Protein AF-A0A2M9MZV7-F1 (afdb_monomer)

Solvent-accessible surface area (backbone atoms only — not comparable to full-atom values): 3963 Å² total; per-residue (Å²): 119,72,63,65,56,56,51,50,52,51,51,51,54,50,30,40,74,70,68,76,36,60,77,84,50,52,62,55,52,54,50,50,54,53,49,51,62,65,47,45,60,61,50,48,53,63,76,60,55,72,90,79,85,86,85,91,78,89,80,75,94,122

pLDDT: mean 83.4, std 14.97, range [52.31, 95.06]

Mean predicted aligned error: 9.78 Å

Structure (mmCIF, N/CA/C/O backbone):
data_AF-A0A2M9MZV7-F1
#
_entry.id   AF-A0A2M9MZV7-F1
#
loop_
_atom_site.group_PDB
_atom_site.id
_atom_site.type_symbol
_atom_site.label_atom_id
_atom_site.label_alt_id
_atom_site.label_comp_id
_atom_site.label_asym_id
_atom_site.label_entity_id
_atom_site.label_seq_id
_atom_site.pdbx_PDB_ins_code
_atom_site.Cartn_x
_atom_site.Cartn_y
_atom_site.Cartn_z
_atom_site.occupancy
_atom_site.B_iso_or_equiv
_atom_site.auth_seq_id
_atom_site.auth_comp_id
_atom_site.auth_asym_id
_atom_site.auth_atom_id
_atom_site.pdbx_PDB_model_num
ATOM 1 N N . MET A 1 1 ? 0.549 -4.321 12.276 1.00 60.25 1 MET A N 1
ATOM 2 C CA . MET A 1 1 ? 0.570 -4.686 10.838 1.00 60.25 1 MET A CA 1
ATOM 3 C C . MET A 1 1 ? 1.841 -4.170 10.150 1.00 60.25 1 MET A C 1
ATOM 5 O O . MET A 1 1 ? 1.769 -3.729 9.012 1.00 60.25 1 MET A O 1
ATOM 9 N N . VAL A 1 2 ? 3.011 -4.251 10.801 1.00 55.12 2 VAL A N 1
ATOM 10 C CA . VAL A 1 2 ? 4.274 -3.699 10.257 1.00 55.12 2 VAL A CA 1
ATOM 11 C C . VAL A 1 2 ? 4.647 -4.356 8.916 1.00 55.12 2 VAL A C 1
ATOM 13 O O . VAL A 1 2 ? 4.980 -3.670 7.957 1.00 55.12 2 VAL A O 1
ATOM 16 N N . SER A 1 3 ? 4.383 -5.659 8.785 1.00 74.62 3 SER A N 1
ATOM 17 C CA . SER A 1 3 ? 4.638 -6.433 7.565 1.00 74.62 3 SER A CA 1
ATOM 18 C C . SER A 1 3 ? 3.867 -5.965 6.315 1.00 74.62 3 SER A C 1
ATOM 20 O O . SER A 1 3 ? 4.352 -6.178 5.211 1.00 74.62 3 SER A O 1
ATOM 22 N N . ARG A 1 4 ? 2.713 -5.280 6.420 1.00 81.31 4 ARG A N 1
ATOM 23 C CA . ARG A 1 4 ? 1.975 -4.839 5.211 1.00 81.31 4 ARG A CA 1
ATOM 24 C C . ARG A 1 4 ? 2.689 -3.721 4.447 1.00 81.31 4 ARG A C 1
ATOM 26 O O . ARG A 1 4 ? 2.534 -3.653 3.235 1.00 81.31 4 ARG A O 1
ATOM 33 N N . GLY A 1 5 ? 3.452 -2.874 5.140 1.00 85.75 5 GLY A N 1
ATOM 34 C CA . GLY A 1 5 ? 4.228 -1.799 4.520 1.00 85.75 5 GLY A CA 1
ATOM 35 C C . GLY A 1 5 ? 5.549 -2.305 3.946 1.00 85.75 5 GLY A C 1
ATOM 36 O O . GLY A 1 5 ? 5.807 -2.133 2.759 1.00 85.75 5 GLY A O 1
ATOM 37 N N . GLU A 1 6 ? 6.353 -2.992 4.763 1.00 90.25 6 GLU A N 1
ATOM 38 C CA . GLU A 1 6 ? 7.653 -3.531 4.333 1.00 90.25 6 GLU A CA 1
ATOM 39 C C . GLU A 1 6 ? 7.509 -4.520 3.177 1.00 90.25 6 GLU A C 1
ATOM 41 O O . GLU A 1 6 ? 8.195 -4.384 2.168 1.00 90.25 6 GLU A O 1
ATOM 46 N N . VAL A 1 7 ? 6.569 -5.470 3.264 1.00 92.25 7 VAL A N 1
ATOM 47 C CA . VAL A 1 7 ? 6.371 -6.460 2.195 1.00 92.25 7 VAL A CA 1
ATOM 48 C C . VAL A 1 7 ? 5.860 -5.798 0.916 1.00 92.25 7 VAL A C 1
ATOM 50 O O . VAL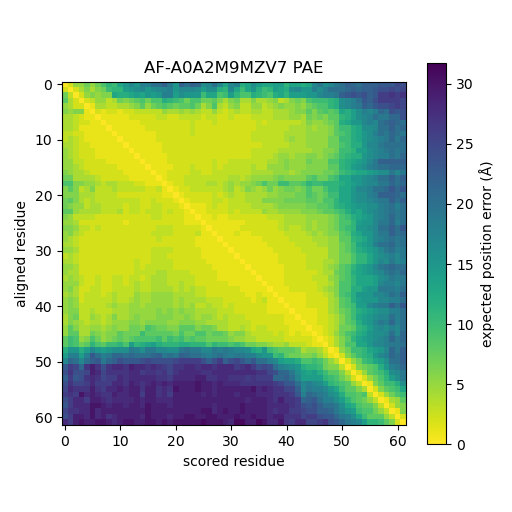 A 1 7 ? 6.298 -6.171 -0.167 1.00 92.25 7 VAL A O 1
ATOM 53 N N . ALA A 1 8 ? 4.997 -4.782 1.007 1.00 92.06 8 ALA A N 1
ATOM 54 C CA . ALA A 1 8 ? 4.541 -4.056 -0.178 1.00 92.06 8 ALA A CA 1
ATOM 55 C C . ALA A 1 8 ? 5.688 -3.313 -0.880 1.00 92.06 8 ALA A C 1
ATOM 57 O O . ALA A 1 8 ? 5.775 -3.346 -2.106 1.00 92.06 8 ALA A O 1
ATOM 58 N N . LEU A 1 9 ? 6.597 -2.698 -0.118 1.00 92.06 9 LEU A N 1
ATOM 59 C CA . LEU A 1 9 ? 7.784 -2.034 -0.666 1.00 92.06 9 LEU A CA 1
ATOM 60 C C . LEU A 1 9 ? 8.784 -3.035 -1.259 1.00 92.06 9 LEU A C 1
ATOM 62 O O . LEU A 1 9 ? 9.348 -2.786 -2.327 1.00 92.06 9 LEU A O 1
ATOM 66 N N . ILE A 1 10 ? 8.964 -4.194 -0.621 1.00 93.75 10 ILE A N 1
ATOM 67 C CA . ILE A 1 10 ? 9.783 -5.284 -1.165 1.00 93.75 10 ILE A CA 1
ATOM 68 C C . ILE A 1 10 ? 9.186 -5.771 -2.491 1.00 93.75 10 ILE A C 1
ATOM 70 O O . ILE A 1 10 ? 9.896 -5.839 -3.488 1.00 93.75 10 ILE A O 1
ATOM 74 N N . ILE A 1 11 ? 7.879 -6.030 -2.563 1.00 93.56 11 ILE A N 1
ATOM 75 C CA . ILE A 1 11 ? 7.223 -6.472 -3.804 1.00 93.56 11 ILE A CA 1
ATOM 76 C C . ILE A 1 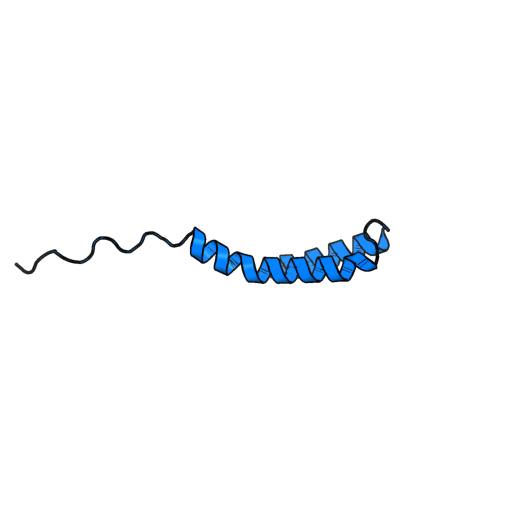11 ? 7.314 -5.398 -4.892 1.00 93.56 11 ILE A C 1
ATOM 78 O O . ILE A 1 11 ? 7.652 -5.722 -6.028 1.00 93.56 11 ILE A O 1
ATOM 82 N N . ALA A 1 12 ? 7.069 -4.127 -4.564 1.00 93.25 12 ALA A N 1
ATOM 83 C CA . ALA A 1 12 ? 7.144 -3.035 -5.532 1.00 93.25 12 ALA A CA 1
ATOM 84 C C . ALA A 1 12 ? 8.564 -2.859 -6.093 1.00 93.25 12 ALA A C 1
ATOM 86 O O . ALA A 1 12 ? 8.737 -2.711 -7.300 1.00 93.25 12 ALA A O 1
ATOM 87 N N . SER A 1 13 ? 9.586 -2.927 -5.235 1.00 93.38 13 SER A N 1
ATOM 88 C CA . SER A 1 13 ? 10.990 -2.823 -5.655 1.00 93.38 13 SER A CA 1
ATOM 89 C C . SER A 1 13 ? 11.459 -4.047 -6.445 1.00 93.38 13 SER A C 1
ATOM 91 O O . SER A 1 13 ? 12.210 -3.903 -7.409 1.00 93.38 13 SER A O 1
ATOM 93 N N . THR A 1 14 ? 10.995 -5.243 -6.084 1.00 94.38 14 THR A N 1
ATOM 94 C CA . THR A 1 14 ? 11.299 -6.475 -6.827 1.00 94.38 14 THR A CA 1
ATOM 95 C C . THR A 1 14 ? 10.591 -6.474 -8.184 1.00 94.38 14 THR A C 1
ATOM 97 O O . THR A 1 14 ? 11.198 -6.808 -9.195 1.00 94.38 14 THR A O 1
ATOM 100 N N . GLY A 1 15 ? 9.334 -6.023 -8.241 1.00 94.44 15 GLY A N 1
ATOM 101 C CA . GLY A 1 15 ? 8.565 -5.878 -9.478 1.00 94.44 15 GLY A CA 1
ATOM 102 C C . GLY A 1 15 ? 9.143 -4.824 -10.424 1.00 94.44 15 GLY A C 1
ATOM 103 O O . GLY A 1 15 ? 9.170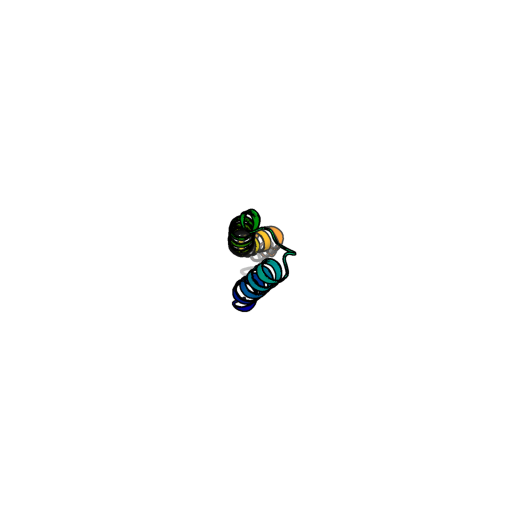 -5.047 -11.633 1.00 94.44 15 GLY A O 1
ATOM 104 N N . LEU A 1 16 ? 9.668 -3.721 -9.881 1.00 94.19 16 LEU A N 1
ATOM 105 C CA . LEU A 1 16 ? 10.371 -2.692 -10.651 1.00 94.19 16 LEU A CA 1
ATOM 106 C C . LEU A 1 16 ? 11.668 -3.241 -11.266 1.00 94.19 16 LEU A C 1
ATOM 108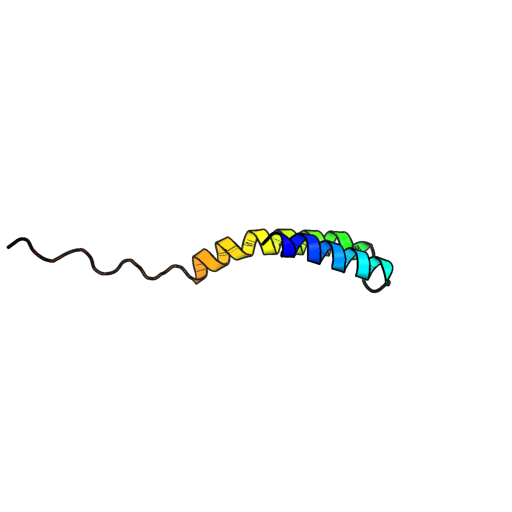 O O . LEU A 1 16 ? 11.917 -3.043 -12.451 1.00 94.19 16 LEU A O 1
ATOM 112 N N . GLN A 1 17 ? 12.464 -3.986 -10.490 1.00 94.00 17 GLN 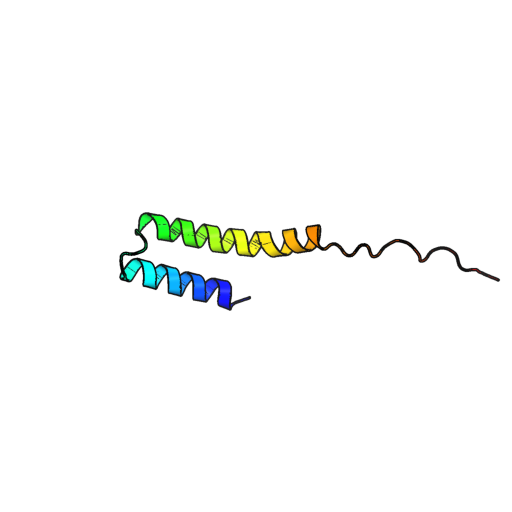A N 1
ATOM 113 C CA . GLN A 1 17 ? 13.693 -4.631 -10.978 1.00 94.00 17 GLN A CA 1
ATOM 114 C C . GLN A 1 17 ? 13.422 -5.738 -12.004 1.00 94.00 17 GLN A C 1
ATOM 116 O O . GLN A 1 17 ? 14.178 -5.892 -12.957 1.00 94.00 17 GLN A O 1
ATOM 121 N N . ALA A 1 18 ? 12.332 -6.488 -11.835 1.00 94.50 18 ALA A N 1
ATOM 122 C CA . ALA A 1 18 ? 11.905 -7.524 -12.772 1.00 94.50 18 ALA A CA 1
ATOM 123 C C . ALA A 1 18 ? 11.265 -6.963 -14.059 1.00 94.50 18 ALA A C 1
ATOM 125 O O . ALA A 1 18 ? 10.886 -7.739 -14.933 1.00 94.50 18 ALA A O 1
ATOM 126 N N . GLY A 1 19 ? 11.094 -5.638 -14.174 1.00 92.62 19 GLY A N 1
A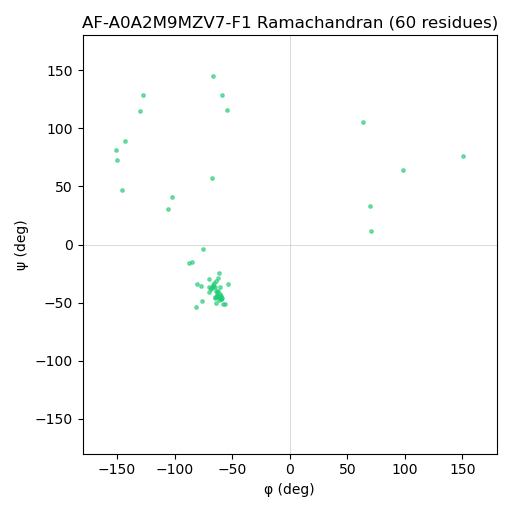TOM 127 C CA . GLY A 1 19 ? 10.423 -4.997 -15.310 1.00 92.62 19 GLY A CA 1
ATOM 128 C C . GLY A 1 19 ? 8.908 -5.233 -15.369 1.00 92.62 19 GLY A C 1
ATOM 12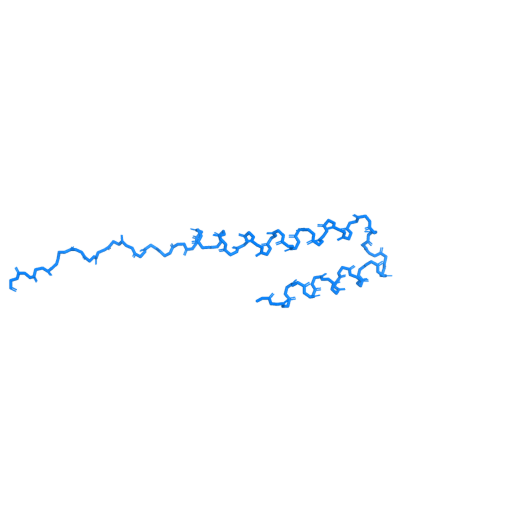9 O O . GLY A 1 19 ? 8.277 -4.918 -16.373 1.00 92.62 19 GLY A O 1
ATOM 130 N N . LEU A 1 20 ? 8.311 -5.776 -14.304 1.00 92.38 20 LEU A N 1
ATOM 131 C CA . LEU A 1 20 ? 6.871 -6.040 -14.189 1.00 92.38 20 LEU A CA 1
ATOM 132 C C . LEU A 1 20 ? 6.080 -4.813 -13.719 1.00 92.38 20 LEU A C 1
ATOM 134 O O . LEU A 1 20 ? 4.854 -4.790 -13.810 1.00 92.38 20 LEU A O 1
ATOM 138 N N . LEU A 1 21 ? 6.772 -3.809 -13.183 1.00 91.31 21 LEU A N 1
ATOM 139 C CA . LEU A 1 21 ? 6.182 -2.590 -12.649 1.00 91.31 21 LEU A CA 1
ATOM 140 C C . LEU A 1 21 ? 6.917 -1.397 -13.257 1.00 91.31 21 LEU A C 1
ATOM 142 O O . LEU A 1 21 ? 8.108 -1.225 -13.018 1.00 91.31 21 LEU A O 1
ATOM 146 N N . LEU A 1 22 ? 6.225 -0.589 -14.065 1.00 93.25 22 LEU A N 1
ATOM 147 C CA . LEU A 1 22 ? 6.849 0.591 -14.665 1.00 93.25 22 LEU A CA 1
ATOM 148 C C . LEU A 1 22 ? 7.199 1.619 -13.571 1.00 93.25 22 LEU A C 1
ATOM 150 O O . LEU A 1 22 ? 6.416 1.791 -12.632 1.00 93.25 22 LEU A O 1
ATOM 154 N N . PRO A 1 23 ? 8.315 2.363 -13.704 1.00 91.31 23 PRO A N 1
ATOM 155 C CA . PRO A 1 23 ? 8.756 3.336 -12.701 1.00 91.31 23 PRO A CA 1
ATOM 156 C C . PRO A 1 23 ? 7.692 4.375 -12.324 1.00 91.31 23 PRO A C 1
ATOM 158 O O . PRO A 1 23 ? 7.597 4.774 -11.166 1.00 91.31 23 PRO A O 1
ATOM 161 N N . GLU A 1 24 ? 6.852 4.773 -13.281 1.00 93.56 24 GLU A N 1
ATOM 162 C CA . GLU A 1 24 ? 5.746 5.716 -13.072 1.00 93.56 24 GLU A CA 1
ATOM 163 C C . GLU A 1 24 ? 4.681 5.208 -12.085 1.00 93.56 24 GLU A C 1
ATOM 165 O O . GLU A 1 24 ? 4.066 6.002 -11.370 1.00 93.56 24 GLU A O 1
ATOM 170 N N . TYR A 1 25 ? 4.491 3.889 -11.982 1.00 93.88 25 TYR A N 1
ATOM 171 C CA . TYR A 1 25 ? 3.504 3.293 -11.082 1.00 93.88 25 TYR A CA 1
ATOM 172 C C . TYR A 1 25 ? 4.038 3.049 -9.676 1.00 93.88 25 TYR A C 1
ATOM 174 O O . TYR A 1 25 ? 3.237 2.868 -8.758 1.00 93.88 25 TYR A O 1
ATOM 182 N N . PHE A 1 26 ? 5.356 3.082 -9.474 1.00 92.06 26 PHE A N 1
ATOM 183 C CA . PHE A 1 26 ? 5.962 2.811 -8.172 1.00 92.06 26 PHE A CA 1
ATOM 184 C C . PHE A 1 26 ? 5.396 3.741 -7.091 1.00 92.06 26 PHE A C 1
ATOM 186 O O . PHE A 1 26 ? 4.864 3.283 -6.080 1.00 92.06 26 PHE A O 1
ATOM 193 N N . THR A 1 27 ? 5.408 5.050 -7.351 1.00 93.81 27 THR A N 1
ATOM 194 C CA . THR A 1 27 ? 4.876 6.061 -6.427 1.00 93.81 27 THR A CA 1
ATOM 195 C C . THR A 1 27 ? 3.374 5.894 -6.194 1.00 93.81 27 THR A C 1
ATOM 197 O O . THR A 1 27 ? 2.916 5.975 -5.054 1.00 93.81 27 THR A O 1
ATOM 200 N N . SER A 1 28 ? 2.604 5.599 -7.247 1.00 94.56 28 SER A N 1
ATOM 201 C CA . SER A 1 28 ? 1.159 5.347 -7.137 1.00 94.56 28 SER A CA 1
ATOM 202 C C . SER A 1 28 ? 0.850 4.159 -6.227 1.00 94.56 28 SER A C 1
ATOM 204 O O . SER A 1 28 ? -0.013 4.258 -5.354 1.00 94.56 28 SER A O 1
ATOM 206 N N . VAL A 1 29 ? 1.582 3.052 -6.373 1.00 93.31 29 VAL A N 1
ATOM 207 C CA . VAL A 1 29 ? 1.406 1.857 -5.536 1.00 93.31 29 VAL A CA 1
ATOM 208 C C . VAL A 1 29 ? 1.708 2.167 -4.072 1.00 93.31 29 VAL A C 1
ATOM 210 O O . VAL A 1 29 ? 0.920 1.802 -3.199 1.00 93.31 29 VAL A O 1
ATOM 213 N N . VAL A 1 30 ? 2.793 2.894 -3.791 1.00 93.06 30 VAL A N 1
ATOM 214 C CA . VAL A 1 30 ? 3.141 3.306 -2.420 1.00 93.06 30 VAL A CA 1
ATOM 215 C C . VAL A 1 30 ? 2.023 4.147 -1.796 1.00 93.06 30 VAL A C 1
ATOM 217 O O . VAL A 1 30 ? 1.607 3.874 -0.667 1.00 93.06 30 VAL A O 1
ATOM 220 N N . ILE A 1 31 ? 1.484 5.121 -2.535 1.00 95.06 31 ILE A N 1
ATOM 221 C CA . ILE A 1 31 ? 0.370 5.959 -2.068 1.00 95.06 31 ILE A CA 1
ATOM 222 C C . ILE A 1 31 ? -0.861 5.103 -1.748 1.00 95.06 31 ILE A C 1
ATOM 224 O O . ILE A 1 31 ? -1.440 5.247 -0.671 1.00 95.06 31 ILE A O 1
ATOM 228 N N . VAL A 1 32 ? -1.245 4.181 -2.635 1.00 94.06 32 VAL A N 1
ATOM 229 C CA . VAL A 1 32 ? -2.400 3.292 -2.420 1.00 94.06 32 VAL A CA 1
ATOM 230 C C . VAL A 1 32 ? -2.214 2.424 -1.175 1.00 94.06 32 VAL A C 1
ATOM 232 O O . VAL A 1 32 ? -3.147 2.287 -0.380 1.00 94.06 32 VAL A O 1
ATOM 235 N N . VAL A 1 33 ? -1.021 1.866 -0.960 1.00 92.81 33 VAL A N 1
ATOM 236 C CA . VAL A 1 33 ? -0.717 1.048 0.227 1.00 92.81 33 VAL A CA 1
ATOM 237 C C . VAL A 1 33 ? -0.879 1.864 1.508 1.00 92.81 33 VAL A C 1
ATOM 239 O O . VAL A 1 33 ? -1.521 1.400 2.453 1.00 92.81 33 VAL A O 1
ATOM 242 N N . ILE A 1 34 ? -0.357 3.092 1.539 1.00 92.50 34 ILE A N 1
ATOM 243 C CA . ILE A 1 34 ? -0.483 3.982 2.700 1.00 92.50 34 ILE A CA 1
ATOM 244 C C . ILE A 1 34 ? -1.953 4.342 2.936 1.00 92.50 34 ILE A C 1
ATOM 246 O O . ILE A 1 34 ? -2.461 4.163 4.046 1.00 92.50 34 ILE A O 1
ATOM 250 N N . LEU A 1 35 ? -2.654 4.794 1.893 1.00 94.88 35 LEU A N 1
ATOM 251 C CA . LEU A 1 35 ? -4.056 5.202 1.978 1.00 94.88 35 LEU A CA 1
ATOM 252 C C . LEU A 1 35 ? -4.939 4.062 2.480 1.00 94.88 35 LEU A C 1
ATOM 254 O O . LEU A 1 35 ? -5.674 4.224 3.450 1.00 94.88 35 LEU A O 1
ATOM 258 N N . THR A 1 36 ? -4.839 2.884 1.873 1.00 92.88 36 THR A N 1
ATOM 259 C CA . THR A 1 36 ? -5.650 1.723 2.269 1.00 92.88 36 THR A CA 1
ATOM 260 C C . THR A 1 36 ? -5.312 1.233 3.677 1.00 92.88 36 THR A C 1
ATOM 262 O O . THR A 1 36 ? -6.213 0.817 4.405 1.00 92.88 36 THR A O 1
ATOM 265 N N . THR A 1 37 ? -4.052 1.341 4.112 1.00 92.06 37 THR A N 1
ATOM 266 C CA . THR A 1 37 ? -3.641 0.988 5.482 1.00 92.06 37 THR A CA 1
ATOM 267 C C . THR A 1 37 ? -4.216 1.948 6.522 1.00 92.06 37 THR A C 1
ATOM 269 O O . THR A 1 37 ? -4.606 1.503 7.601 1.00 92.06 37 THR A O 1
ATOM 272 N N . LEU A 1 38 ? -4.311 3.242 6.207 1.00 92.50 38 LEU A N 1
ATOM 273 C CA . LEU A 1 38 ? -4.905 4.242 7.100 1.00 92.50 38 LEU A CA 1
ATOM 274 C C . LEU A 1 38 ? -6.438 4.193 7.104 1.00 92.50 38 LEU A C 1
ATOM 276 O O . LEU A 1 38 ? -7.051 4.391 8.151 1.00 92.50 38 LEU A O 1
ATOM 280 N N . ILE A 1 39 ? -7.058 3.912 5.957 1.00 94.62 39 ILE A N 1
ATOM 281 C CA . ILE A 1 39 ? -8.519 3.920 5.793 1.00 94.62 39 ILE A CA 1
ATOM 282 C C . ILE A 1 39 ? -9.162 2.623 6.308 1.00 94.62 39 ILE A C 1
ATOM 284 O O . ILE A 1 39 ? -10.269 2.664 6.851 1.00 94.62 39 ILE A O 1
ATOM 288 N N . ALA A 1 40 ? -8.492 1.472 6.188 1.00 92.50 40 ALA A N 1
ATOM 289 C CA . ALA A 1 40 ? -9.076 0.182 6.562 1.00 92.50 40 ALA A CA 1
ATOM 290 C C . ALA A 1 40 ? -9.476 0.059 8.053 1.00 92.50 40 ALA A C 1
ATOM 292 O O . ALA A 1 40 ? -10.582 -0.418 8.303 1.00 92.50 40 ALA A O 1
ATOM 293 N N . PRO A 1 41 ? -8.675 0.476 9.059 1.00 90.44 41 PRO A N 1
ATOM 294 C CA . PRO A 1 41 ? -9.063 0.348 10.467 1.00 90.44 41 PRO A CA 1
ATOM 295 C C . PRO A 1 41 ? -10.290 1.196 10.856 1.00 90.44 41 PRO A C 1
ATOM 297 O O . PRO A 1 41 ? -11.194 0.647 11.489 1.00 90.44 41 PRO A O 1
ATOM 300 N N . PRO A 1 42 ? -10.391 2.490 10.480 1.00 91.94 42 PRO A N 1
ATOM 301 C CA . PRO A 1 42 ? -11.604 3.280 10.688 1.00 91.94 42 PRO A CA 1
ATOM 302 C C . PRO A 1 42 ? -12.821 2.682 9.984 1.00 91.94 42 PRO A C 1
ATOM 304 O O . PRO A 1 42 ? -13.884 2.574 10.594 1.00 91.94 42 PRO A O 1
ATOM 307 N N . LEU A 1 43 ? -12.659 2.246 8.731 1.00 93.19 43 LEU A N 1
ATOM 308 C CA . LEU A 1 43 ? -13.746 1.657 7.954 1.00 93.19 43 LEU A CA 1
ATOM 309 C C . LEU A 1 43 ? -14.254 0.362 8.600 1.00 93.19 43 LEU A C 1
ATOM 311 O O . LEU A 1 43 ? -15.457 0.196 8.780 1.00 93.19 43 LEU A O 1
ATOM 315 N N . LEU A 1 44 ? -13.344 -0.515 9.034 1.00 91.31 44 LEU A N 1
ATOM 316 C CA . LEU A 1 44 ? -13.689 -1.723 9.784 1.00 91.31 44 LEU A CA 1
ATOM 317 C C . LEU A 1 44 ? -14.358 -1.388 11.117 1.00 91.31 44 LEU A C 1
ATOM 319 O O . LEU A 1 44 ? -15.332 -2.035 11.474 1.00 91.31 44 LEU A O 1
ATOM 323 N N . LYS A 1 45 ? -13.903 -0.359 11.838 1.00 87.12 45 LYS A N 1
ATOM 324 C CA . LYS A 1 45 ? -14.528 0.061 13.100 1.00 87.12 45 LYS A CA 1
ATOM 325 C C . LYS A 1 45 ? -15.958 0.572 12.909 1.00 87.12 45 LYS A C 1
ATOM 327 O O . LYS A 1 45 ? -16.763 0.404 13.817 1.00 87.12 45 LYS A O 1
ATOM 332 N N . ILE A 1 46 ? -16.268 1.188 11.767 1.00 91.25 46 ILE A N 1
ATOM 333 C CA . ILE A 1 46 ? -17.625 1.637 11.417 1.00 91.25 46 ILE A CA 1
ATOM 334 C C . ILE A 1 46 ? -18.493 0.446 10.994 1.00 91.25 46 ILE A C 1
ATOM 336 O O . ILE A 1 46 ? -19.598 0.288 11.502 1.00 91.25 46 ILE A O 1
ATOM 340 N N . LEU A 1 47 ? -17.985 -0.408 10.101 1.00 91.06 47 LEU A N 1
ATOM 341 C CA . LEU A 1 47 ? -18.721 -1.571 9.591 1.00 91.06 47 LEU A CA 1
ATOM 342 C C . LEU A 1 47 ? -18.973 -2.633 10.671 1.00 91.06 47 LEU A C 1
ATOM 344 O O . LEU A 1 47 ? -20.026 -3.261 10.680 1.00 91.06 47 LEU A O 1
ATOM 348 N N . PHE A 1 48 ? -18.026 -2.811 11.591 1.00 87.25 48 PHE A N 1
ATOM 349 C CA . PHE A 1 48 ? -18.101 -3.755 12.705 1.00 87.25 48 PHE A CA 1
ATOM 350 C C . PHE A 1 48 ? 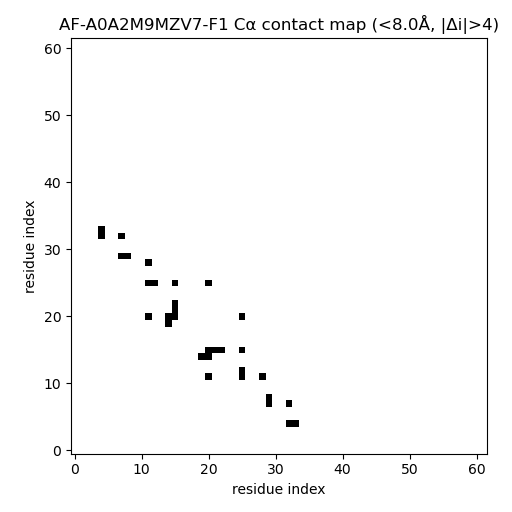-18.360 -3.051 14.042 1.00 87.25 48 PHE A C 1
ATOM 352 O O . PHE A 1 48 ? -17.918 -3.551 15.077 1.00 87.25 48 PHE A O 1
ATOM 359 N N . GLN A 1 49 ? -19.065 -1.907 14.062 1.00 76.44 49 GLN A N 1
ATOM 360 C CA . GLN A 1 49 ? -19.564 -1.368 15.331 1.00 76.44 49 GLN A CA 1
ATOM 361 C C . GLN A 1 49 ? -20.384 -2.465 16.022 1.00 76.44 49 GLN A C 1
ATOM 363 O O . GLN A 1 49 ? -21.416 -2.876 15.485 1.00 76.44 49 GLN A O 1
ATOM 368 N N . PRO A 1 50 ? -19.951 -2.968 17.194 1.00 64.56 50 PRO A N 1
ATOM 369 C CA . PRO A 1 50 ? -20.756 -3.917 17.935 1.00 64.56 50 PRO A CA 1
ATOM 370 C C . PRO A 1 50 ? -22.080 -3.217 18.231 1.00 64.56 50 PRO A C 1
ATOM 372 O O . PRO A 1 50 ? -22.071 -2.102 18.758 1.00 64.56 50 PRO A O 1
ATOM 375 N N . GLN A 1 51 ? -23.212 -3.848 17.916 1.00 61.00 51 GLN A N 1
ATOM 376 C CA . GLN A 1 51 ? -24.539 -3.411 18.363 1.00 61.00 51 GLN A CA 1
ATOM 377 C C . GLN A 1 51 ? -24.669 -3.590 19.891 1.00 61.00 51 GLN A C 1
ATOM 379 O O . GLN A 1 51 ? -25.513 -4.319 20.397 1.00 61.00 51 GLN A O 1
ATOM 384 N N . GLY A 1 52 ? -23.775 -2.968 20.655 1.00 60.88 52 GLY A N 1
ATOM 385 C CA . GLY A 1 52 ? -23.581 -3.169 22.083 1.00 60.88 52 GLY A CA 1
ATOM 386 C C . GLY A 1 52 ? -24.185 -2.057 22.929 1.00 60.88 52 GLY A C 1
ATOM 387 O O . GLY A 1 52 ? -23.540 -1.627 23.880 1.00 60.88 52 GLY A O 1
ATOM 388 N N . LYS A 1 53 ? -25.381 -1.557 22.590 1.00 58.50 53 LYS A N 1
ATOM 389 C CA . LYS A 1 53 ? -26.181 -0.687 23.475 1.00 58.50 53 LYS A CA 1
ATOM 390 C C . LYS A 1 53 ? -27.689 -0.844 23.237 1.00 58.50 53 LYS A C 1
ATOM 392 O O . LYS A 1 53 ? -28.324 0.067 22.728 1.00 58.50 53 LYS A O 1
ATOM 397 N N . LEU A 1 54 ? -28.273 -1.965 23.664 1.00 58.28 54 LEU A N 1
ATOM 398 C CA . LEU A 1 54 ? -29.713 -2.075 23.962 1.00 58.28 54 LEU A CA 1
ATOM 399 C C . LEU A 1 54 ? -29.956 -3.137 25.056 1.00 58.28 54 LEU A C 1
ATOM 401 O O . LEU A 1 54 ? -30.257 -4.277 24.733 1.00 58.28 54 LEU A O 1
ATOM 405 N N . ASN A 1 55 ? -29.768 -2.767 26.335 1.00 53.91 55 ASN A N 1
ATOM 406 C CA . ASN A 1 55 ? -30.475 -3.268 27.546 1.00 53.91 55 ASN A CA 1
ATOM 407 C C . ASN A 1 55 ? -29.611 -3.232 28.821 1.00 53.91 55 ASN A C 1
ATOM 409 O O . ASN A 1 55 ? -29.176 -4.261 29.325 1.00 53.91 55 ASN A O 1
ATOM 413 N N . SER A 1 56 ? -29.416 -2.050 29.409 1.00 57.19 56 SER A N 1
ATOM 414 C CA . SER A 1 56 ? -29.089 -1.967 30.846 1.00 57.19 56 SER A CA 1
ATOM 415 C C . SER A 1 56 ? -29.696 -0.725 31.496 1.00 57.19 56 SER A C 1
ATOM 417 O O . SER A 1 56 ? -29.056 0.040 32.209 1.00 57.19 56 SER A O 1
ATOM 419 N N . SER A 1 57 ? -30.972 -0.496 31.209 1.00 63.41 57 SER A N 1
ATOM 420 C CA . SER A 1 57 ? -31.820 0.345 32.040 1.00 63.41 57 SER A CA 1
ATOM 421 C C . SER A 1 57 ? -33.054 -0.491 32.342 1.00 63.41 57 SER A C 1
ATOM 423 O O . SER A 1 57 ? -33.646 -1.024 31.407 1.00 63.41 57 SER A O 1
ATOM 425 N N . LYS A 1 58 ? -33.421 -0.607 33.625 1.00 56.19 58 LYS A N 1
ATOM 426 C CA . LYS A 1 58 ? -34.657 -1.236 34.142 1.00 56.19 58 LYS A CA 1
ATOM 427 C C . LYS A 1 58 ? -34.568 -2.692 34.647 1.00 56.19 58 LYS A C 1
ATOM 429 O O . LYS A 1 58 ? -35.278 -3.577 34.186 1.00 56.19 58 LYS A O 1
ATOM 434 N N . LYS A 1 59 ? -33.800 -2.903 35.717 1.00 53.31 59 LYS A N 1
ATOM 435 C CA . LYS A 1 59 ? -34.197 -3.775 36.844 1.00 53.31 59 LYS A CA 1
ATOM 436 C C . LYS A 1 59 ? -33.669 -3.109 38.124 1.00 53.31 59 LYS A C 1
ATOM 438 O O . LYS A 1 59 ? -32.466 -3.091 38.329 1.00 53.31 59 LYS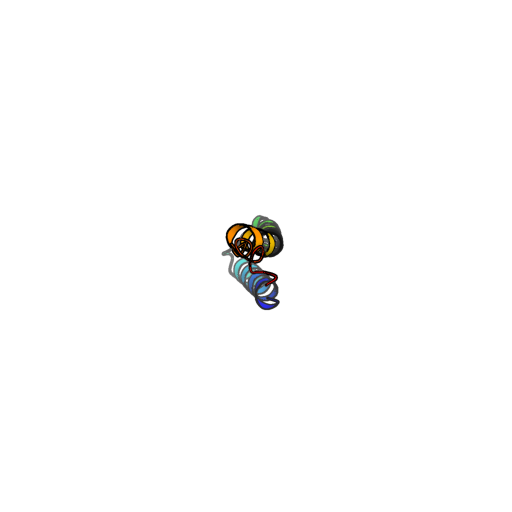 A O 1
ATOM 443 N N . ILE A 1 60 ? -34.457 -2.218 38.739 1.00 57.66 60 ILE A N 1
ATOM 444 C CA . ILE A 1 60 ? -35.343 -2.525 39.885 1.00 57.66 60 ILE A CA 1
ATOM 445 C C . ILE A 1 60 ? -34.457 -2.950 41.077 1.00 57.66 60 ILE A C 1
ATOM 447 O O . ILE A 1 60 ? -33.882 -4.024 41.027 1.00 57.66 60 ILE A O 1
ATOM 451 N N . GLY A 1 61 ? -34.232 -2.156 42.126 1.00 55.78 61 GLY A N 1
ATOM 452 C CA . GLY A 1 61 ? -35.088 -1.083 42.633 1.00 55.78 61 GLY A CA 1
ATOM 453 C C . GLY A 1 61 ? -36.374 -1.625 43.262 1.00 55.78 61 GLY A C 1
ATOM 454 O O . GLY A 1 61 ? -37.418 -1.010 43.075 1.00 55.78 61 GLY A O 1
ATOM 455 N N . LEU A 1 62 ? -36.303 -2.805 43.884 1.00 52.31 62 LEU A N 1
ATOM 456 C CA . LEU A 1 62 ? -37.221 -3.368 44.879 1.00 52.31 62 LEU A CA 1
ATOM 457 C C . LEU A 1 62 ? -36.469 -4.456 45.645 1.00 52.31 62 LEU A C 1
ATOM 459 O O . LEU A 1 62 ? -35.792 -5.260 44.964 1.00 52.31 62 LEU A O 1
#

Foldseek 3Di:
DVCLLVVQLVCLVVCCVVVNHPPVCSVVSNVVSVVCVVVVVVVCCVVPVPPPDDDDDDDDDD

Secondary structure (DSSP, 8-state):
-HHHHHHHHHHHHHHHHTTSS-HHHHHHHHHHHHHHHHHHHHHHHHHT-----S--S-----

Sequence (62 aa):
MVSRGEVALIIASTGLQAGLLLPEYFTSVVIVVILTTLIAPPLLKILFQPQGKLNSSKKIGL

Radius of gyration: 21.74 Å; Cα contacts (8 Å, |Δi|>4): 16; chains: 1; bounding box: 51×14×60 Å